Protein AF-A0A073JU08-F1 (afdb_monomer)

Nearest PDB structures (foldseek):
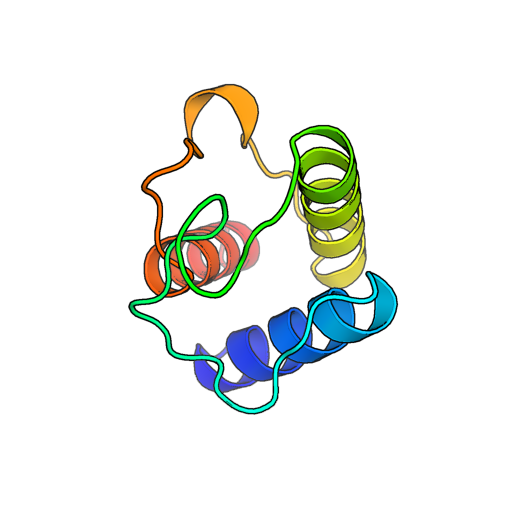  1x3o-assembly1_A  TM=8.629E-01  e=1.164E-03  Thermus thermophilus HB8
  7v2h-assembly1_G  TM=8.003E-01  e=9.897E-03  Sus scrofa
  4zjb-assembly1_G  TM=8.344E-01  e=2.330E-02  Helicobacter pylori
  8e73-assembly1_AB  TM=7.906E-01  e=4.564E-02  Vigna radiata
  8bpx-assembly1_U  TM=7.909E-01  e=5.829E-02  Arabidopsis thaliana

Organism: NCBI:txid574376

Foldseek 3Di:
DDLVVLVVLLVVLCVVLVQDCPPADQQDFCCDDRNVQDPVSVVVSQVSSCVSLVFDDPCVVPPDRNDGNNNVSVRSVVRSVD

Sequence (82 aa):
MKKEEIFEKVKSVFKDNEIRTEDLQLSHQLGSGVLKIDSVKFMKLMVDLENEFDIELDYRDTFGQDNTLDELIDYIQTKYAS

Secondary structure (DSSP, 8-state):
--HHHHHHHHHHHHHHTT---TT--TT-BSSSTT----HHHHHHHHHHHHHHHT----HHHH--TT-BHHHHHHHHHHHHT-

InterPro domains:
  IPR009081 Phosphopantetheine binding ACP domain [PF00550] (21-76)
  IPR009081 Phosphopant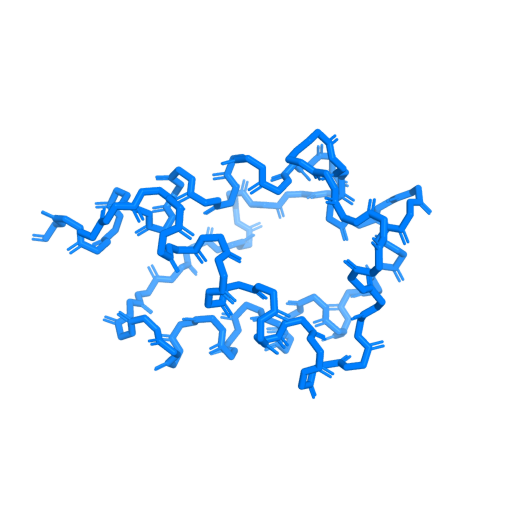etheine binding ACP domain [PS50075] (1-80)
  IPR036736 ACP-like superfamily [G3DSA:1.10.1200.10] (1-81)
  IPR036736 ACP-like superfamily [SSF47336] (4-80)

Mean predicted aligned error: 3.71 Å

pLDDT: mean 88.21, std 7.88, range [65.25, 97.0]

Solvent-accessible surface area (backbone atoms only — not comparable to full-atom values): 4888 Å² total; per-residue (Å²): 129,56,71,70,59,50,52,53,50,52,49,49,55,34,49,79,67,74,40,89,60,92,82,69,51,51,82,41,25,52,38,32,88,88,38,68,41,50,75,66,57,43,54,50,50,52,53,54,49,24,66,77,65,76,47,88,75,70,46,88,86,71,52,61,56,76,40,29,43,44,58,53,51,54,50,51,47,54,58,71,74,105

Radius of gyration: 11.42 Å; Cα contacts (8 Å, |Δi|>4): 87; chains: 1; bounding box: 28×23×28 Å

Structure (mmCIF, N/CA/C/O backbone):
data_AF-A0A073JU08-F1
#
_entry.id   AF-A0A073JU08-F1
#
loop_
_atom_site.group_PDB
_atom_site.id
_atom_site.type_symbol
_atom_site.label_atom_id
_atom_site.label_alt_id
_atom_site.label_comp_id
_atom_site.label_asym_id
_atom_site.label_entity_id
_atom_site.label_seq_id
_atom_site.pdbx_PDB_ins_code
_atom_site.Cartn_x
_atom_site.Cartn_y
_atom_site.Cartn_z
_atom_site.occupancy
_atom_site.B_iso_or_equiv
_atom_site.auth_seq_id
_atom_site.auth_comp_id
_atom_site.auth_asym_id
_atom_site.auth_atom_id
_atom_site.pdbx_PDB_model_num
ATOM 1 N N . 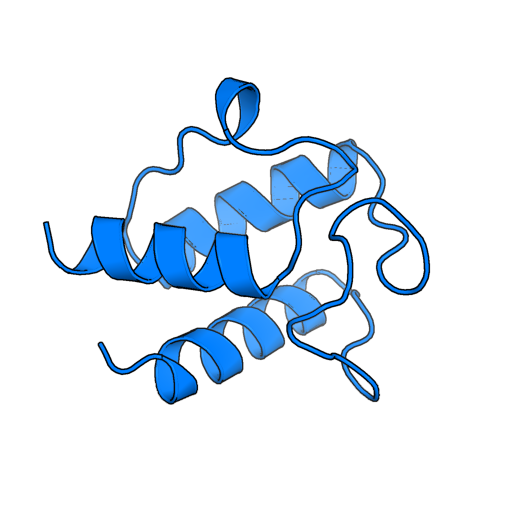MET A 1 1 ? -8.756 1.820 12.677 1.00 86.88 1 MET A N 1
ATOM 2 C CA . MET A 1 1 ? -7.682 0.802 12.686 1.00 86.88 1 MET A CA 1
ATOM 3 C C . MET A 1 1 ? -6.341 1.502 12.899 1.00 86.88 1 MET A C 1
ATOM 5 O O . MET A 1 1 ? -6.226 2.665 12.506 1.00 86.88 1 MET A O 1
ATOM 9 N N . LYS A 1 2 ? -5.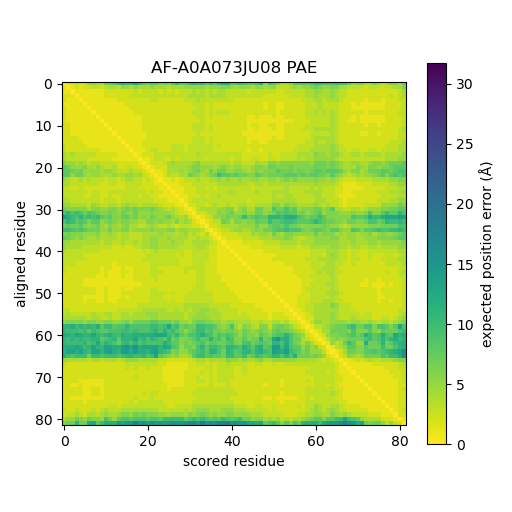368 0.882 13.582 1.00 92.69 2 LYS A N 1
ATOM 10 C CA . LYS A 1 2 ? -4.046 1.514 13.795 1.00 92.69 2 LYS A CA 1
ATOM 11 C C . LYS A 1 2 ? -3.190 1.431 12.528 1.00 92.69 2 LYS A C 1
ATOM 13 O O . LYS A 1 2 ? -3.350 0.493 11.751 1.00 92.69 2 LYS A O 1
ATOM 18 N N . LYS A 1 3 ? -2.268 2.381 12.334 1.00 92.88 3 LYS A N 1
ATOM 19 C CA . LYS A 1 3 ? -1.410 2.451 11.137 1.00 92.88 3 LYS A CA 1
ATOM 20 C C . LYS A 1 3 ? -0.554 1.189 10.977 1.00 92.88 3 LYS A C 1
ATOM 22 O O . LYS A 1 3 ? -0.428 0.668 9.875 1.00 92.88 3 LYS A O 1
ATOM 27 N N . GLU A 1 4 ? -0.054 0.641 12.083 1.00 93.19 4 GLU A N 1
ATOM 28 C CA . GLU A 1 4 ? 0.735 -0.596 12.102 1.00 93.19 4 GLU A CA 1
ATOM 29 C C . GLU A 1 4 ? -0.079 -1.814 11.648 1.00 93.19 4 GLU A C 1
ATOM 31 O O . GLU A 1 4 ? 0.422 -2.660 10.912 1.00 93.19 4 GLU A O 1
ATOM 36 N N . GLU A 1 5 ? -1.350 -1.894 12.048 1.00 95.00 5 GLU A N 1
ATOM 37 C CA . GLU A 1 5 ? -2.239 -2.977 11.621 1.00 95.00 5 GLU A CA 1
ATOM 38 C C . GLU A 1 5 ? -2.523 -2.870 10.114 1.00 95.00 5 GLU A C 1
ATOM 40 O O . GLU A 1 5 ? -2.547 -3.884 9.417 1.00 95.00 5 GLU A O 1
ATOM 45 N N . ILE A 1 6 ? -2.727 -1.647 9.601 1.00 95.75 6 ILE A N 1
ATOM 46 C CA . ILE A 1 6 ? -2.975 -1.403 8.172 1.00 95.75 6 ILE A CA 1
ATOM 47 C C . ILE A 1 6 ? -1.735 -1.798 7.373 1.00 95.75 6 ILE A C 1
ATOM 49 O O . ILE A 1 6 ? -1.854 -2.507 6.380 1.00 95.75 6 ILE A O 1
ATOM 53 N N . PHE A 1 7 ? -0.545 -1.416 7.838 1.00 95.06 7 PHE A N 1
ATOM 54 C CA . PHE A 1 7 ? 0.718 -1.783 7.202 1.00 95.06 7 PHE A CA 1
ATOM 55 C C . PHE A 1 7 ? 0.897 -3.304 7.084 1.00 95.06 7 PHE A C 1
ATOM 57 O O . PHE A 1 7 ? 1.262 -3.796 6.015 1.00 95.06 7 PHE A O 1
ATOM 64 N N . GLU A 1 8 ? 0.603 -4.073 8.138 1.00 95.06 8 GLU A N 1
ATOM 65 C CA . GLU A 1 8 ? 0.709 -5.538 8.076 1.00 95.06 8 GLU A CA 1
ATOM 66 C C . GLU A 1 8 ? -0.326 -6.169 7.136 1.00 95.06 8 GLU A C 1
ATOM 68 O O . GLU A 1 8 ? 0.013 -7.088 6.385 1.00 95.06 8 GLU A O 1
ATOM 73 N N . LYS A 1 9 ? -1.555 -5.642 7.096 1.00 96.19 9 LYS A N 1
ATOM 74 C CA . LYS A 1 9 ? -2.561 -6.072 6.114 1.00 96.19 9 LYS A CA 1
ATOM 75 C C . LYS A 1 9 ? -2.142 -5.757 4.677 1.00 96.19 9 LYS A C 1
ATOM 77 O O . LYS A 1 9 ? -2.176 -6.644 3.829 1.00 96.19 9 LYS A O 1
ATOM 82 N N . VAL A 1 10 ? -1.657 -4.542 4.412 1.00 95.06 10 VAL A N 1
ATOM 83 C CA . VAL A 1 10 ? -1.136 -4.148 3.092 1.00 95.06 10 VAL A CA 1
ATOM 84 C C . VAL A 1 10 ? 0.011 -5.068 2.669 1.00 95.06 10 VAL A C 1
ATOM 86 O O . VAL A 1 10 ? 0.042 -5.530 1.531 1.00 95.06 10 VAL A O 1
ATOM 89 N N . LYS A 1 11 ? 0.918 -5.423 3.587 1.00 94.38 11 LYS A N 1
ATOM 90 C CA . LYS A 1 11 ? 1.976 -6.409 3.316 1.00 94.38 11 LYS A CA 1
ATOM 91 C C . LYS A 1 11 ? 1.427 -7.784 2.950 1.00 94.38 11 LYS A C 1
ATOM 93 O O . LYS A 1 11 ? 2.023 -8.443 2.100 1.00 94.38 11 LYS A O 1
ATOM 98 N N . SER A 1 12 ? 0.341 -8.232 3.579 1.00 95.19 12 SER A N 1
ATOM 99 C CA . SER A 1 12 ? -0.318 -9.488 3.202 1.00 95.19 12 SER A CA 1
ATOM 100 C C . SER A 1 12 ? -0.842 -9.417 1.770 1.00 95.19 12 SER A C 1
ATOM 102 O O . SER A 1 12 ? -0.450 -10.233 0.942 1.00 95.19 12 SER A O 1
ATOM 104 N N . VAL A 1 13 ? -1.603 -8.370 1.444 1.00 95.81 13 VAL A N 1
ATOM 105 C CA . VAL A 1 13 ? -2.165 -8.167 0.099 1.00 95.81 13 VAL A CA 1
ATOM 106 C C . VAL A 1 13 ? -1.065 -8.059 -0.965 1.00 95.81 13 VAL A C 1
ATOM 108 O O . VAL A 1 13 ? -1.198 -8.599 -2.063 1.00 95.81 13 VAL A O 1
ATOM 111 N N . PHE A 1 14 ? 0.061 -7.415 -0.644 1.00 93.75 14 PHE A N 1
ATOM 112 C CA . PHE A 1 14 ? 1.224 -7.349 -1.532 1.00 93.75 14 PHE A CA 1
ATOM 113 C C . PHE A 1 14 ? 1.791 -8.744 -1.818 1.00 93.75 14 PHE A C 1
ATOM 115 O O . PHE A 1 14 ? 2.062 -9.063 -2.975 1.00 93.75 14 PHE A O 1
ATOM 122 N N . LYS A 1 15 ? 1.938 -9.593 -0.793 1.00 92.88 15 LYS A N 1
ATOM 123 C CA . LYS A 1 15 ? 2.413 -10.975 -0.967 1.00 92.88 15 LYS A CA 1
ATOM 124 C C . LYS A 1 15 ? 1.460 -11.798 -1.831 1.00 92.88 15 LYS A C 1
ATOM 126 O O . LYS A 1 15 ? 1.933 -12.506 -2.717 1.00 92.88 15 LYS A O 1
ATOM 131 N N . ASP A 1 16 ? 0.153 -11.652 -1.625 1.00 94.31 16 ASP A N 1
ATOM 132 C CA . ASP A 1 16 ? -0.881 -12.339 -2.412 1.00 94.31 16 ASP A CA 1
ATOM 133 C C . ASP A 1 16 ? -0.887 -11.890 -3.886 1.00 94.31 16 ASP A C 1
ATOM 135 O O . ASP A 1 16 ? -1.271 -12.642 -4.783 1.00 94.31 16 ASP A O 1
ATOM 139 N N . ASN A 1 17 ? -0.374 -10.685 -4.152 1.00 91.75 17 ASN A N 1
ATOM 140 C CA . ASN A 1 17 ? -0.155 -10.125 -5.486 1.00 91.75 17 ASN A CA 1
ATOM 141 C C . ASN A 1 17 ? 1.261 -10.354 -6.046 1.00 91.75 17 ASN A C 1
ATOM 143 O O . ASN A 1 17 ? 1.650 -9.735 -7.041 1.00 91.75 17 ASN A O 1
ATOM 147 N N . GLU A 1 18 ? 2.039 -11.249 -5.429 1.00 90.56 18 GLU A N 1
ATOM 148 C CA . GLU A 1 18 ? 3.417 -11.577 -5.821 1.00 90.56 18 GLU A CA 1
ATOM 149 C C . GLU A 1 18 ? 4.360 -10.355 -5.820 1.00 90.56 18 GLU A C 1
ATOM 151 O O . GLU A 1 18 ? 5.324 -10.277 -6.590 1.00 90.56 18 GLU A O 1
ATOM 156 N N . ILE A 1 19 ? 4.087 -9.375 -4.955 1.00 88.62 19 ILE A N 1
ATOM 157 C CA . ILE A 1 19 ? 4.932 -8.204 -4.724 1.00 88.62 19 ILE A CA 1
ATOM 158 C C . ILE A 1 19 ? 5.850 -8.511 -3.539 1.00 88.62 19 ILE A C 1
ATOM 160 O O . ILE A 1 19 ? 5.410 -8.893 -2.455 1.00 88.62 19 ILE A O 1
ATOM 164 N N . ARG A 1 20 ? 7.163 -8.349 -3.735 1.00 86.12 20 ARG A N 1
ATOM 165 C CA . ARG A 1 20 ? 8.161 -8.625 -2.691 1.00 86.12 20 ARG A CA 1
ATOM 166 C C . ARG A 1 20 ? 8.060 -7.594 -1.566 1.00 86.12 20 ARG A C 1
ATOM 168 O O . ARG A 1 20 ? 8.121 -6.396 -1.823 1.00 86.12 20 ARG A O 1
ATOM 175 N N . THR A 1 21 ? 7.987 -8.065 -0.320 1.00 85.56 21 THR A N 1
ATOM 176 C CA . THR A 1 21 ? 7.835 -7.201 0.868 1.00 85.56 21 THR A CA 1
ATOM 177 C C . THR A 1 21 ? 8.995 -7.285 1.867 1.00 85.56 21 THR A C 1
ATOM 179 O O . THR A 1 21 ? 8.874 -6.753 2.965 1.00 85.56 21 THR A O 1
ATOM 182 N N . GLU A 1 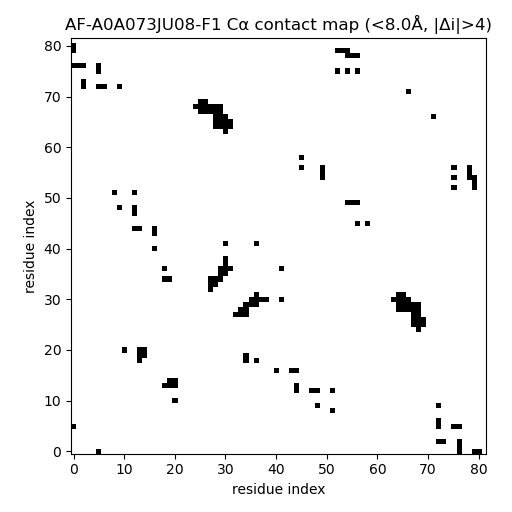22 ? 10.071 -8.012 1.550 1.00 82.50 22 GLU A N 1
ATOM 183 C CA . GLU A 1 22 ? 11.181 -8.300 2.483 1.00 82.50 22 GLU A CA 1
ATOM 184 C C . GLU A 1 22 ? 11.874 -7.020 2.974 1.00 82.50 22 GLU A C 1
ATOM 186 O O . GLU A 1 22 ? 12.123 -6.886 4.167 1.00 82.50 22 GLU A O 1
ATOM 191 N N . ASP A 1 23 ? 12.066 -6.052 2.074 1.00 83.94 23 ASP A N 1
ATOM 192 C CA . ASP A 1 23 ? 12.694 -4.756 2.356 1.00 83.94 23 ASP A CA 1
ATOM 193 C C . ASP A 1 23 ? 11.689 -3.593 2.267 1.00 83.94 23 ASP A C 1
ATOM 195 O O . ASP A 1 23 ? 12.063 -2.464 1.962 1.00 83.94 23 ASP A O 1
ATOM 199 N N . LEU A 1 24 ? 10.389 -3.847 2.454 1.00 88.31 24 LEU A N 1
ATOM 200 C CA . LEU A 1 24 ? 9.352 -2.831 2.256 1.00 88.31 24 LEU A CA 1
ATOM 201 C C . LEU A 1 24 ? 9.468 -1.690 3.280 1.00 88.31 24 LEU A C 1
ATOM 203 O O . LEU A 1 24 ? 9.402 -1.922 4.486 1.00 88.31 24 LEU A O 1
ATOM 207 N N . GLN A 1 25 ? 9.572 -0.453 2.793 1.00 91.50 25 GLN A N 1
ATOM 208 C CA . GLN A 1 25 ? 9.600 0.761 3.606 1.00 91.50 25 GLN A CA 1
ATOM 209 C C . GLN A 1 25 ? 8.440 1.681 3.230 1.00 91.50 25 GLN A C 1
ATOM 211 O O . GLN A 1 25 ? 8.001 1.698 2.082 1.00 91.50 25 GLN A O 1
ATOM 216 N N . LEU A 1 26 ? 7.975 2.481 4.191 1.00 92.44 26 LEU A N 1
ATOM 217 C CA . LEU A 1 26 ? 6.890 3.448 3.987 1.00 92.44 26 LEU A CA 1
ATOM 218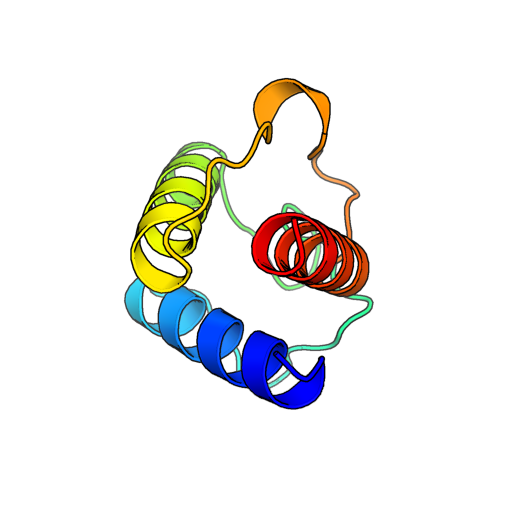 C C . LEU A 1 26 ? 7.225 4.493 2.908 1.00 92.44 26 LEU A C 1
ATOM 220 O O . LEU A 1 26 ? 6.348 4.922 2.170 1.00 92.44 26 LEU A O 1
ATOM 224 N N . SER A 1 27 ? 8.502 4.842 2.755 1.00 92.19 27 SER A N 1
ATOM 225 C CA . SER A 1 27 ? 8.992 5.783 1.740 1.00 92.19 27 SER A CA 1
ATOM 226 C C . SER A 1 27 ? 9.055 5.209 0.321 1.00 92.19 27 SER A C 1
ATOM 228 O O . SER A 1 27 ? 9.354 5.948 -0.617 1.00 92.19 27 SER A O 1
ATOM 230 N N . HIS A 1 28 ? 8.828 3.905 0.131 1.00 91.31 28 HIS A N 1
ATOM 231 C CA . HIS A 1 28 ? 8.898 3.300 -1.195 1.00 91.31 28 HIS A CA 1
ATOM 232 C C . HIS A 1 28 ? 7.721 3.728 -2.063 1.00 91.31 28 HIS A C 1
ATOM 234 O O . HIS A 1 28 ? 6.569 3.666 -1.640 1.00 91.31 28 HIS A O 1
ATOM 240 N N . GLN A 1 29 ? 8.037 4.122 -3.295 1.00 89.69 29 GLN A N 1
ATOM 241 C CA . GLN A 1 29 ? 7.051 4.491 -4.303 1.00 89.69 29 GLN A CA 1
ATOM 242 C C . GLN A 1 29 ? 6.378 3.241 -4.868 1.00 89.69 29 GLN A C 1
ATOM 244 O O . GLN A 1 29 ? 7.062 2.251 -5.103 1.00 89.69 29 GLN A O 1
ATOM 249 N N . LEU A 1 30 ? 5.064 3.282 -5.093 1.00 85.88 30 LEU A N 1
ATOM 250 C CA . LEU A 1 30 ? 4.261 2.119 -5.489 1.00 85.88 30 LEU A CA 1
ATOM 251 C C . LEU A 1 30 ? 4.536 1.635 -6.920 1.00 85.88 30 LEU A C 1
ATOM 253 O O . LEU A 1 30 ? 4.416 0.444 -7.175 1.00 85.88 30 LEU A O 1
ATOM 257 N N . GLY A 1 31 ? 4.871 2.533 -7.850 1.00 79.00 31 GLY A N 1
ATOM 258 C CA . GLY A 1 31 ? 5.080 2.202 -9.268 1.00 79.00 31 GLY A CA 1
ATOM 259 C C . GLY A 1 31 ? 6.543 2.213 -9.721 1.00 79.00 31 GLY A C 1
ATOM 260 O O . GLY A 1 31 ? 6.849 1.889 -10.870 1.00 79.00 31 GLY A O 1
ATOM 261 N N . SER A 1 32 ? 7.472 2.588 -8.840 1.00 74.69 32 SER A N 1
ATOM 262 C CA . SER A 1 32 ? 8.870 2.820 -9.198 1.00 74.69 32 SER A CA 1
ATOM 263 C C . SER A 1 32 ? 9.846 2.225 -8.169 1.00 74.69 32 SER A C 1
ATOM 265 O O . SER A 1 32 ? 9.484 1.769 -7.083 1.00 74.69 32 SER A O 1
ATOM 267 N N . GLY A 1 33 ? 11.134 2.192 -8.524 1.00 77.50 33 GLY A N 1
ATOM 268 C CA . GLY A 1 33 ? 12.189 1.766 -7.604 1.00 77.50 33 GLY A CA 1
ATOM 269 C C . GLY A 1 33 ? 12.090 0.288 -7.209 1.00 77.50 33 GLY A C 1
ATOM 270 O O . GLY A 1 33 ? 12.349 -0.591 -8.036 1.00 77.50 33 GLY A O 1
ATOM 271 N N . VAL A 1 34 ? 11.789 0.028 -5.931 1.00 77.75 34 VAL A N 1
ATOM 272 C CA . VAL A 1 34 ? 11.701 -1.323 -5.341 1.00 77.75 34 VAL A CA 1
ATOM 273 C C . VAL A 1 34 ? 10.363 -1.988 -5.673 1.00 77.75 34 VAL A C 1
ATOM 275 O O . VAL A 1 34 ? 10.334 -3.179 -5.987 1.00 77.75 34 VAL A O 1
ATOM 278 N N . LEU A 1 35 ? 9.269 -1.219 -5.671 1.00 78.19 35 LEU A N 1
ATOM 279 C CA . LEU A 1 35 ? 7.932 -1.692 -6.021 1.00 78.19 35 LEU A CA 1
ATOM 280 C C . LEU A 1 35 ? 7.711 -1.387 -7.500 1.00 78.19 35 LEU A C 1
ATOM 282 O O . LEU A 1 35 ? 7.092 -0.409 -7.891 1.00 78.19 35 LEU A O 1
ATOM 286 N N . LYS A 1 36 ? 8.296 -2.214 -8.364 1.00 76.31 36 LYS A N 1
ATOM 287 C CA . LYS A 1 36 ? 8.112 -2.118 -9.821 1.00 76.31 36 LYS A CA 1
ATOM 288 C C . LYS A 1 36 ? 6.753 -2.690 -10.226 1.00 76.31 36 LYS A C 1
ATOM 290 O O . LYS A 1 36 ? 6.689 -3.693 -10.936 1.00 76.31 36 LYS A O 1
ATOM 295 N N . ILE A 1 37 ? 5.682 -2.113 -9.696 1.00 84.06 37 ILE A N 1
ATOM 296 C CA . ILE A 1 37 ? 4.315 -2.565 -9.935 1.00 84.06 37 ILE A CA 1
ATOM 297 C C . ILE A 1 37 ? 3.860 -1.964 -11.267 1.00 84.06 37 ILE A C 1
ATOM 299 O O . ILE A 1 37 ? 3.690 -0.754 -11.392 1.00 84.06 37 ILE A O 1
ATOM 303 N N . ASP A 1 38 ? 3.698 -2.812 -12.283 1.00 85.62 38 ASP A N 1
ATOM 304 C CA . ASP A 1 38 ? 3.120 -2.389 -13.559 1.00 85.62 38 ASP A CA 1
ATOM 305 C C . ASP A 1 38 ? 1.647 -1.970 -13.401 1.00 85.62 38 ASP A C 1
ATOM 307 O O . ASP A 1 38 ? 0.999 -2.259 -12.395 1.00 85.62 38 ASP A O 1
ATOM 311 N N . SER A 1 39 ? 1.091 -1.291 -14.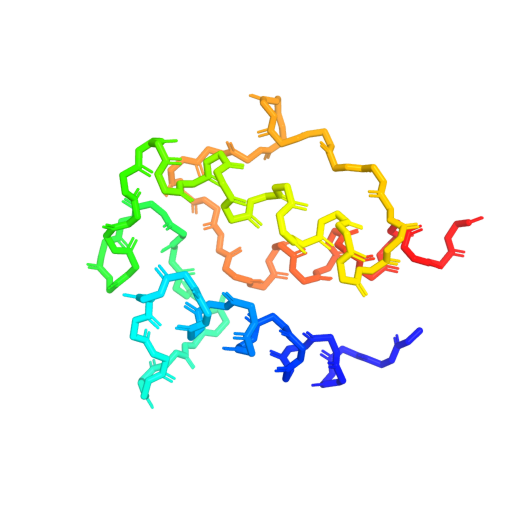407 1.00 84.56 39 SER A N 1
ATOM 312 C CA . SER A 1 39 ? -0.270 -0.747 -14.331 1.00 84.56 39 SER A CA 1
ATOM 313 C C . SER A 1 39 ? -1.355 -1.813 -14.133 1.00 84.56 39 SER A C 1
ATOM 315 O O . SER A 1 39 ? -2.361 -1.534 -13.484 1.00 84.56 39 SER A O 1
ATOM 317 N N . VAL A 1 40 ? -1.167 -3.033 -14.647 1.00 88.25 40 VAL A N 1
ATOM 318 C CA . VAL A 1 40 ? -2.141 -4.126 -14.501 1.00 88.25 40 VAL A CA 1
ATOM 319 C C . VAL A 1 40 ? -2.110 -4.669 -13.078 1.00 88.25 40 VAL A C 1
ATOM 321 O O . VAL A 1 40 ? -3.160 -4.799 -12.446 1.00 88.25 40 VAL A O 1
ATOM 32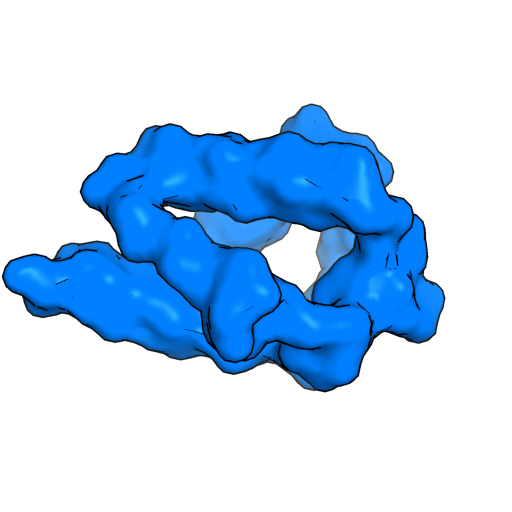4 N N . LYS A 1 41 ? -0.913 -4.930 -12.546 1.00 88.31 41 LYS A N 1
ATOM 325 C CA . LYS A 1 41 ? -0.725 -5.335 -11.150 1.00 88.31 41 LYS A CA 1
ATOM 326 C C . LYS A 1 41 ? -1.177 -4.254 -10.181 1.00 88.31 41 LYS A C 1
ATOM 328 O O . LYS A 1 41 ? -1.749 -4.587 -9.153 1.00 88.31 41 LYS A O 1
ATOM 333 N N . PHE A 1 42 ? -0.973 -2.983 -10.516 1.00 88.88 42 PHE A N 1
ATOM 334 C CA . PHE A 1 42 ? -1.419 -1.863 -9.699 1.00 88.88 42 PHE A CA 1
ATOM 335 C C . PHE A 1 42 ? -2.944 -1.841 -9.580 1.00 88.88 42 PHE A C 1
ATOM 337 O O . PHE A 1 42 ? -3.467 -1.795 -8.473 1.00 88.88 42 PHE A O 1
ATOM 344 N N . MET A 1 43 ? -3.668 -1.954 -10.701 1.00 89.31 43 MET A N 1
ATOM 345 C CA . MET A 1 43 ? -5.134 -2.017 -10.676 1.00 89.31 43 MET A CA 1
ATOM 346 C C . MET A 1 43 ? -5.641 -3.208 -9.862 1.00 89.31 43 MET A C 1
ATOM 348 O O . MET A 1 43 ? -6.555 -3.051 -9.058 1.00 89.31 43 MET A O 1
ATOM 352 N N . LYS A 1 44 ? -5.032 -4.387 -10.037 1.00 92.31 44 LYS A N 1
ATOM 353 C CA . LYS A 1 44 ? -5.386 -5.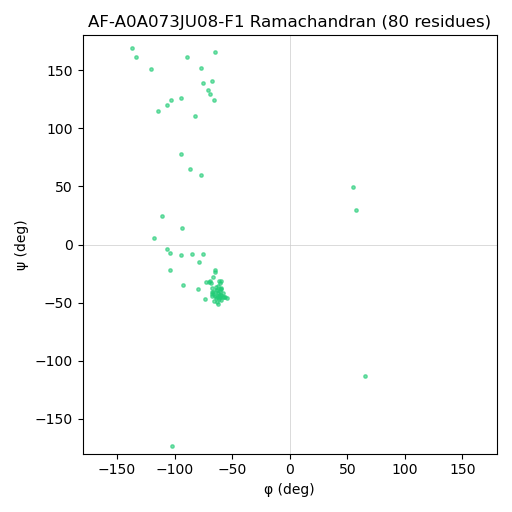570 -9.246 1.00 92.31 44 LYS A CA 1
ATOM 354 C C . LYS A 1 44 ? -5.128 -5.348 -7.753 1.00 92.31 44 LYS A C 1
ATOM 356 O O . LYS A 1 44 ? -6.007 -5.616 -6.945 1.00 92.31 44 LYS A O 1
ATOM 361 N N . LEU A 1 45 ? -3.957 -4.816 -7.406 1.00 92.25 45 LEU A N 1
ATOM 362 C CA . LEU A 1 45 ? -3.585 -4.508 -6.030 1.00 92.25 45 LEU A CA 1
ATOM 363 C C . LEU A 1 45 ? -4.601 -3.568 -5.373 1.00 92.25 45 LEU A C 1
ATOM 365 O O . LEU A 1 45 ? -4.994 -3.811 -4.239 1.00 92.25 45 LEU A O 1
ATOM 369 N N . MET A 1 46 ? -5.031 -2.513 -6.071 1.00 92.38 46 MET A N 1
ATOM 370 C CA . MET A 1 46 ? -6.026 -1.582 -5.534 1.00 92.38 46 MET A CA 1
ATOM 371 C C . MET A 1 46 ? -7.357 -2.283 -5.245 1.00 92.38 46 MET A C 1
ATOM 373 O O . MET A 1 46 ? -7.889 -2.112 -4.156 1.00 92.38 46 MET A O 1
ATOM 377 N N . VAL A 1 47 ? -7.842 -3.134 -6.155 1.00 93.88 47 VAL A N 1
ATOM 378 C CA . VAL A 1 47 ? -9.070 -3.927 -5.945 1.00 93.88 47 VAL A CA 1
ATOM 379 C C . VAL A 1 47 ? -8.932 -4.887 -4.760 1.00 93.88 47 VAL A C 1
ATOM 381 O O . VAL A 1 47 ? -9.851 -5.031 -3.957 1.00 93.88 47 VAL A O 1
ATOM 384 N N . ASP A 1 48 ? -7.785 -5.547 -4.616 1.00 96.25 48 ASP A N 1
ATOM 385 C CA . ASP A 1 48 ? -7.559 -6.463 -3.496 1.00 96.25 48 ASP A CA 1
ATOM 386 C C . ASP A 1 48 ? -7.469 -5.711 -2.153 1.00 96.25 48 ASP A C 1
ATOM 388 O O . ASP A 1 48 ? -7.935 -6.217 -1.134 1.00 96.25 48 ASP A O 1
ATOM 392 N N . LEU A 1 49 ? -6.945 -4.479 -2.147 1.00 95.06 49 LEU A N 1
ATOM 393 C CA . LEU A 1 49 ? -6.973 -3.596 -0.976 1.00 95.06 49 LEU A CA 1
ATOM 394 C C . LEU A 1 49 ? -8.400 -3.141 -0.639 1.00 95.06 49 LEU A C 1
ATOM 396 O O . LEU A 1 49 ? -8.783 -3.183 0.526 1.00 95.06 49 LEU A O 1
ATOM 400 N N . GLU A 1 50 ? -9.204 -2.752 -1.629 1.00 95.06 50 GLU A N 1
ATOM 401 C CA . GLU A 1 50 ? -10.624 -2.426 -1.423 1.00 95.06 50 GLU A CA 1
ATOM 402 C C . GLU A 1 50 ? -11.363 -3.585 -0.744 1.00 95.06 50 GLU A C 1
ATOM 404 O O . GLU A 1 50 ? -12.044 -3.382 0.260 1.00 95.06 50 GLU A O 1
ATOM 409 N N . ASN A 1 51 ? -11.148 -4.814 -1.225 1.00 95.94 51 ASN A N 1
ATOM 410 C CA . ASN A 1 51 ? -11.761 -6.015 -0.658 1.00 95.94 51 ASN A CA 1
ATOM 411 C C . ASN A 1 51 ? -11.265 -6.337 0.764 1.00 95.94 51 ASN A C 1
ATOM 413 O O . ASN A 1 51 ? -12.061 -6.733 1.611 1.00 95.94 51 ASN A O 1
ATOM 417 N N . GLU A 1 52 ? -9.965 -6.190 1.042 1.00 97.00 52 GLU A N 1
ATOM 418 C CA . GLU A 1 52 ? -9.385 -6.504 2.361 1.00 97.00 52 GLU A CA 1
ATOM 419 C C . GLU A 1 52 ? -9.823 -5.516 3.456 1.00 97.00 52 GLU A C 1
ATOM 421 O O . GLU A 1 52 ? -9.913 -5.877 4.637 1.00 97.00 52 GLU A O 1
ATOM 426 N N . PHE A 1 53 ? -10.067 -4.259 3.079 1.00 95.44 53 PHE A N 1
ATOM 427 C CA . PHE A 1 53 ? -10.428 -3.187 4.006 1.00 95.44 53 PHE A CA 1
ATOM 428 C C . PHE A 1 53 ? -11.915 -2.810 3.980 1.00 95.44 53 PHE A C 1
ATOM 430 O O . PHE A 1 53 ? -12.326 -2.052 4.856 1.00 95.44 53 PHE A O 1
ATOM 437 N N . ASP A 1 54 ? -12.698 -3.352 3.043 1.00 95.06 54 ASP A N 1
ATOM 438 C CA . ASP A 1 54 ? -14.112 -3.019 2.807 1.00 95.06 54 ASP A CA 1
ATOM 439 C C . ASP A 1 54 ? -14.321 -1.508 2.574 1.00 95.06 54 ASP A C 1
ATOM 441 O O . ASP A 1 54 ? -15.130 -0.848 3.225 1.00 95.06 54 ASP A O 1
ATOM 445 N N . ILE A 1 55 ? -13.516 -0.937 1.670 1.00 93.50 55 ILE A N 1
ATOM 446 C CA . ILE A 1 55 ? -13.514 0.496 1.324 1.00 93.50 55 ILE A CA 1
ATOM 447 C C . ILE A 1 55 ? -13.500 0.706 -0.191 1.00 93.50 55 ILE A C 1
ATOM 449 O O . ILE A 1 55 ? -13.088 -0.171 -0.940 1.00 93.50 55 ILE A O 1
ATOM 453 N N . GLU A 1 56 ? -13.875 1.908 -0.633 1.00 90.75 56 GLU A N 1
ATOM 454 C CA . GLU A 1 56 ? -13.729 2.356 -2.024 1.00 90.75 56 GLU A CA 1
ATOM 455 C C . GLU A 1 56 ? -12.536 3.320 -2.148 1.00 90.75 56 GLU A C 1
ATOM 457 O O . GLU A 1 56 ? -12.457 4.343 -1.447 1.00 90.75 56 GLU A O 1
ATOM 462 N N . LEU A 1 57 ? -11.595 2.990 -3.036 1.00 87.50 57 LEU A N 1
ATOM 463 C CA . LEU A 1 57 ? -10.377 3.752 -3.283 1.00 87.50 57 LEU A CA 1
ATOM 464 C C . LEU A 1 57 ? -10.484 4.486 -4.622 1.00 87.50 57 LEU A C 1
ATOM 466 O O . LEU A 1 57 ? -10.544 3.877 -5.686 1.00 87.50 57 LEU A O 1
ATOM 470 N N . ASP A 1 58 ? -10.395 5.816 -4.604 1.00 85.19 58 ASP A N 1
ATOM 471 C CA . ASP A 1 58 ? -10.366 6.602 -5.842 1.00 85.19 58 ASP A CA 1
ATOM 472 C C . ASP A 1 58 ? -8.935 6.725 -6.387 1.00 85.19 58 ASP A C 1
ATOM 474 O O . ASP A 1 58 ? -8.308 7.786 -6.376 1.00 85.19 58 ASP A O 1
ATOM 478 N N . TYR A 1 59 ? -8.356 5.596 -6.793 1.00 76.38 59 TYR A N 1
ATOM 479 C CA . TYR A 1 59 ? -6.931 5.520 -7.122 1.00 76.38 59 TYR A CA 1
ATOM 480 C C . TYR A 1 59 ? -6.556 6.067 -8.497 1.00 76.38 59 TYR A C 1
ATOM 482 O O . TYR A 1 59 ? -5.376 6.297 -8.740 1.00 76.38 59 TYR A O 1
ATOM 490 N N . ARG A 1 60 ? -7.518 6.285 -9.399 1.00 73.50 60 ARG A N 1
ATOM 491 C CA . ARG A 1 60 ? -7.226 6.761 -10.763 1.00 73.50 60 ARG A CA 1
ATOM 492 C C . ARG A 1 60 ? -6.818 8.230 -10.786 1.00 73.50 60 ARG A C 1
ATOM 494 O O . ARG A 1 60 ? -5.969 8.593 -11.595 1.00 73.50 60 ARG A O 1
ATOM 501 N N . ASP A 1 61 ? -7.378 9.019 -9.872 1.00 66.56 61 ASP A N 1
ATOM 502 C CA . ASP A 1 61 ? -7.071 10.442 -9.725 1.00 66.56 61 ASP A CA 1
ATOM 503 C C . ASP A 1 61 ? -6.161 10.721 -8.512 1.00 66.56 61 ASP A C 1
ATOM 505 O O . ASP A 1 61 ? -5.455 11.730 -8.492 1.00 66.56 61 ASP A O 1
ATOM 509 N N . THR A 1 62 ? -6.133 9.817 -7.519 1.00 70.81 62 THR A N 1
ATOM 510 C CA . THR A 1 62 ? -5.358 9.991 -6.273 1.00 70.81 62 THR A CA 1
ATOM 511 C C . THR A 1 62 ? -3.956 9.380 -6.330 1.00 70.81 62 THR A C 1
ATOM 513 O O . THR A 1 62 ? -3.036 9.941 -5.736 1.00 70.81 62 THR A O 1
ATOM 516 N N . PHE A 1 63 ? -3.768 8.247 -7.021 1.00 73.50 63 PHE A N 1
ATOM 517 C CA . PHE A 1 63 ? -2.493 7.524 -7.018 1.00 73.50 63 PHE A CA 1
ATOM 518 C C . PHE A 1 63 ? -1.825 7.511 -8.400 1.00 73.50 63 PHE A C 1
ATOM 520 O O . PHE A 1 63 ? -2.298 6.900 -9.355 1.00 73.50 63 PHE A O 1
ATOM 527 N N . GLY A 1 64 ? -0.671 8.167 -8.484 1.00 66.38 64 GLY A N 1
ATOM 528 C CA . GLY A 1 64 ? 0.278 8.101 -9.587 1.00 66.38 64 GLY A CA 1
ATOM 529 C C . GLY A 1 64 ? 1.495 7.221 -9.279 1.00 66.38 64 GLY A C 1
ATOM 530 O O . GLY A 1 64 ? 1.596 6.567 -8.243 1.00 66.38 64 GLY A O 1
ATOM 531 N N . GLN A 1 65 ? 2.462 7.230 -10.201 1.00 65.25 65 GLN A N 1
ATOM 532 C CA . GLN A 1 65 ? 3.704 6.444 -10.100 1.00 65.25 65 GLN A CA 1
ATOM 533 C C . GLN A 1 65 ? 4.609 6.874 -8.933 1.00 65.25 65 GLN A C 1
ATOM 535 O O . GLN A 1 65 ? 5.440 6.084 -8.484 1.00 65.25 65 GLN A O 1
ATOM 540 N N . ASP A 1 66 ? 4.442 8.107 -8.450 1.00 73.19 66 ASP A N 1
ATOM 541 C CA . ASP A 1 66 ? 5.317 8.704 -7.445 1.00 73.19 66 ASP A CA 1
ATOM 542 C C . ASP A 1 66 ? 4.818 8.557 -6.008 1.00 73.19 66 ASP A C 1
ATOM 544 O O . ASP A 1 66 ? 5.569 8.863 -5.079 1.00 73.19 66 ASP A O 1
ATOM 548 N N . ASN A 1 67 ? 3.586 8.076 -5.817 1.00 88.75 67 ASN A N 1
ATOM 549 C CA . ASN A 1 67 ? 3.020 7.939 -4.487 1.00 88.75 67 ASN A CA 1
ATOM 550 C C . ASN A 1 67 ? 3.739 6.881 -3.669 1.00 88.75 67 ASN A C 1
ATOM 552 O O . ASN A 1 67 ? 4.094 5.810 -4.170 1.00 88.75 67 ASN A O 1
ATOM 556 N N . THR A 1 68 ? 3.915 7.186 -2.392 1.00 92.06 68 THR A N 1
ATOM 557 C CA . THR A 1 68 ? 4.583 6.304 -1.442 1.00 92.06 68 THR A CA 1
ATOM 558 C C . THR A 1 68 ? 3.602 5.351 -0.768 1.00 92.06 68 THR A C 1
ATOM 560 O O . THR A 1 68 ? 2.390 5.572 -0.729 1.00 92.06 68 THR A O 1
ATOM 563 N N . LEU A 1 69 ? 4.136 4.274 -0.199 1.00 92.25 69 LEU A N 1
ATOM 564 C CA . LEU A 1 69 ? 3.366 3.359 0.635 1.00 92.25 69 LEU A CA 1
ATOM 565 C C . LEU A 1 69 ? 2.768 4.059 1.868 1.00 92.25 69 LEU A C 1
ATOM 567 O O . LEU A 1 69 ? 1.676 3.697 2.298 1.00 92.25 69 LEU A O 1
ATOM 571 N N . ASP A 1 70 ? 3.460 5.057 2.420 1.00 94.56 70 ASP A N 1
ATOM 572 C CA . ASP A 1 70 ? 2.961 5.849 3.545 1.00 94.56 70 ASP A CA 1
ATOM 573 C C . ASP A 1 70 ? 1.653 6.567 3.196 1.00 94.56 70 ASP A C 1
ATOM 575 O O . ASP A 1 70 ? 0.664 6.450 3.916 1.00 94.56 70 ASP A O 1
ATOM 579 N N . GLU A 1 71 ? 1.625 7.224 2.034 1.00 92.81 71 GLU A N 1
ATOM 580 C CA . GLU A 1 71 ? 0.445 7.930 1.528 1.00 92.81 71 GLU A CA 1
ATOM 581 C C . GLU A 1 71 ? -0.721 6.972 1.263 1.00 92.81 71 GLU A C 1
ATOM 583 O O . GLU A 1 71 ? -1.869 7.291 1.574 1.00 92.81 71 GLU A O 1
ATOM 588 N N . LEU A 1 72 ? -0.440 5.773 0.737 1.00 92.62 72 LEU A N 1
ATOM 589 C CA . LEU A 1 72 ? -1.459 4.736 0.555 1.00 92.62 72 LEU A CA 1
ATOM 590 C C . LEU A 1 72 ? -2.089 4.322 1.884 1.00 92.62 72 LEU A C 1
ATOM 592 O O . LEU A 1 72 ? -3.308 4.204 1.992 1.00 92.62 72 LEU A O 1
ATOM 596 N N . ILE A 1 73 ? -1.262 4.114 2.903 1.00 94.88 73 ILE A N 1
ATOM 597 C CA . ILE A 1 73 ? -1.721 3.692 4.224 1.00 94.88 73 ILE A CA 1
ATOM 598 C C . ILE A 1 73 ? -2.533 4.789 4.902 1.00 94.88 73 ILE A C 1
ATOM 600 O O . ILE A 1 73 ? -3.582 4.490 5.470 1.00 94.88 73 ILE A O 1
ATOM 604 N N . ASP A 1 74 ? -2.094 6.043 4.814 1.00 93.62 74 ASP A N 1
ATOM 605 C CA . ASP A 1 74 ? -2.826 7.180 5.373 1.00 93.62 74 ASP A CA 1
ATOM 606 C C . ASP A 1 74 ? -4.178 7.376 4.673 1.00 93.62 74 ASP A C 1
ATOM 608 O O . ASP A 1 74 ? -5.193 7.665 5.320 1.00 93.62 74 ASP A O 1
ATOM 612 N N . TYR A 1 75 ? -4.230 7.140 3.360 1.00 92.31 75 TYR A N 1
ATOM 613 C CA . TYR A 1 75 ? -5.473 7.176 2.597 1.00 92.31 75 TYR A CA 1
ATOM 614 C C . TYR A 1 75 ? -6.437 6.058 3.017 1.00 92.31 75 TYR A C 1
ATOM 616 O O . TYR A 1 75 ? -7.594 6.339 3.336 1.00 92.31 75 TYR A O 1
ATOM 624 N N . ILE A 1 76 ? -5.957 4.811 3.115 1.00 93.69 76 ILE A N 1
ATOM 625 C CA . ILE A 1 76 ? -6.742 3.671 3.620 1.00 93.69 76 ILE A CA 1
ATOM 626 C C . ILE A 1 76 ? -7.242 3.952 5.040 1.00 93.69 76 ILE A C 1
ATOM 628 O O . ILE A 1 76 ? -8.416 3.738 5.339 1.00 93.69 76 ILE A O 1
ATOM 632 N N . GLN A 1 77 ? -6.382 4.474 5.918 1.00 94.38 77 GLN A N 1
ATOM 633 C CA . GLN A 1 77 ? -6.750 4.795 7.293 1.00 94.38 77 GLN A CA 1
ATOM 634 C C . GLN A 1 77 ? -7.873 5.833 7.354 1.00 94.38 77 GLN A C 1
ATOM 636 O O . GLN A 1 77 ? -8.814 5.670 8.132 1.00 94.38 77 GLN A O 1
ATOM 641 N N . THR A 1 78 ? -7.787 6.872 6.522 1.00 92.12 78 THR A N 1
ATOM 642 C CA . THR A 1 78 ? -8.813 7.916 6.418 1.00 92.12 78 THR A CA 1
ATOM 643 C C . THR A 1 78 ? -10.144 7.343 5.934 1.00 92.12 78 THR A C 1
ATOM 645 O O . THR A 1 78 ? -11.188 7.633 6.519 1.00 92.12 78 THR A O 1
ATOM 648 N N . LYS A 1 79 ? -10.111 6.492 4.902 1.00 91.19 79 LYS A N 1
ATOM 649 C CA . LYS A 1 79 ? -11.306 5.851 4.339 1.00 91.19 79 LYS A CA 1
ATOM 650 C C . LYS A 1 79 ? -11.968 4.888 5.315 1.00 91.19 79 LYS A C 1
ATOM 652 O O . LYS A 1 79 ? -13.176 4.937 5.470 1.00 91.19 79 LYS A O 1
ATOM 657 N N . TYR A 1 80 ? -11.183 4.084 6.023 1.00 89.44 80 TYR A N 1
ATOM 658 C CA . TYR A 1 80 ? -11.692 3.147 7.024 1.00 89.44 80 TYR A CA 1
ATOM 659 C C . TYR A 1 80 ? -12.310 3.850 8.247 1.00 89.44 80 TYR A C 1
ATOM 661 O O . TYR A 1 80 ? -13.144 3.284 8.948 1.00 89.44 80 TYR A O 1
ATOM 669 N N . ALA A 1 81 ? -11.847 5.058 8.573 1.00 83.00 81 ALA A N 1
ATOM 670 C CA . ALA A 1 81 ? -12.363 5.836 9.699 1.00 83.00 81 ALA A CA 1
ATOM 671 C C . ALA A 1 81 ? -13.619 6.661 9.360 1.00 83.00 81 ALA A C 1
ATOM 673 O O . ALA A 1 81 ? -14.181 7.272 10.273 1.00 83.00 81 ALA A O 1
ATOM 674 N N . SER A 1 82 ? -14.003 6.715 8.080 1.00 75.81 82 SER A N 1
ATOM 675 C CA . SER A 1 82 ? -15.182 7.434 7.577 1.00 75.81 82 SER A CA 1
ATOM 676 C C . SER A 1 82 ? -16.431 6.565 7.668 1.00 75.81 82 SER A C 1
ATOM 678 O O . SER A 1 82 ? -17.489 7.124 8.036 1.00 75.81 82 SER A O 1
#